Protein AF-A0A914Z3R5-F1 (afdb_monomer_lite)

Organism: NCBI:txid310955

pLDDT: mean 95.39, std 6.7, range [59.69, 98.88]

Secondary structure (DSSP, 8-state):
--TTHHHHHHHS--SSEEEE-----EE-SSS----TTT-STTEE--TTSEE-TTS-EE-HHHHHHHHHHHHHHH-S-EEEEE--------B-TTS-B--HHHHHHHHHHHHHHT--

InterPro domains:
  IPR001360 Glycoside hydrolase family 1 [PF00232] (2-115)
  IPR001360 Glycoside hydrolase family 1 [PR00131] (13-27)
  IPR001360 Glycoside hydrolase family 1 [PR00131] (78-86)
  IPR001360 Glycoside hydrolase family 1 [PR00131] (99-110)
  IPR017853 Glycoside hydrolase superfamily [SSF51445] (2-115)
  IPR018120 Glycoside hydrolase family 1, active site [PS00572] (78-86)

Structure (mmCIF, N/CA/C/O backbone):
data_AF-A0A914Z3R5-F1
#
_entry.id   AF-A0A914Z3R5-F1
#
loop_
_atom_site.group_PDB
_atom_site.id
_atom_site.type_symbol
_atom_site.label_atom_id
_atom_site.label_alt_id
_atom_site.label_comp_id
_atom_site.label_asym_id
_atom_site.label_entity_id
_atom_site.label_seq_id
_atom_site.pdbx_PDB_ins_code
_atom_site.Cartn_x
_atom_site.Cartn_y
_atom_site.Cartn_z
_atom_site.occupancy
_atom_site.B_iso_or_equiv
_atom_site.auth_seq_id
_atom_site.auth_comp_id
_atom_site.auth_asym_id
_atom_site.auth_atom_id
_atom_site.pdbx_PDB_model_num
ATOM 1 N N . MET A 1 1 ? 22.722 -18.581 -14.809 1.00 79.81 1 MET A N 1
ATOM 2 C CA . MET A 1 1 ? 22.002 -18.108 -15.996 1.00 79.81 1 MET A CA 1
ATOM 3 C C . MET A 1 1 ? 22.518 -18.938 -17.142 1.00 79.81 1 MET A C 1
ATOM 5 O O . MET A 1 1 ? 23.713 -18.889 -17.425 1.00 79.81 1 MET A O 1
ATOM 9 N N . GLU A 1 2 ? 21.663 -19.817 -17.626 1.00 94.50 2 GLU A N 1
ATOM 10 C CA . GLU A 1 2 ? 21.933 -20.774 -18.689 1.00 94.50 2 GLU A CA 1
ATOM 11 C C . GLU A 1 2 ? 21.714 -20.117 -20.056 1.00 94.50 2 GLU A C 1
ATOM 13 O O . GLU A 1 2 ? 21.149 -19.022 -20.163 1.00 94.50 2 GLU A O 1
ATOM 18 N N . ASP A 1 3 ? 22.223 -20.762 -21.103 1.00 96.31 3 ASP A N 1
ATOM 19 C CA . ASP A 1 3 ? 22.036 -20.280 -22.468 1.00 96.31 3 ASP A CA 1
ATOM 20 C C . ASP A 1 3 ? 20.540 -20.334 -22.829 1.00 96.31 3 ASP A C 1
ATOM 22 O O . ASP A 1 3 ? 19.885 -21.353 -22.617 1.00 96.31 3 ASP A O 1
ATOM 26 N N . GLY A 1 4 ? 19.988 -19.222 -23.325 1.00 97.50 4 GLY A N 1
ATOM 27 C CA . GLY A 1 4 ? 18.555 -19.070 -23.620 1.00 97.50 4 GLY A CA 1
ATOM 28 C C . GLY A 1 4 ? 17.676 -18.516 -22.485 1.00 97.50 4 GLY A C 1
ATOM 29 O O . GLY A 1 4 ? 16.542 -18.122 -22.758 1.00 97.50 4 GLY A O 1
ATOM 30 N N . ASP A 1 5 ? 18.170 -18.378 -21.245 1.00 98.38 5 ASP A N 1
ATOM 31 C CA . ASP A 1 5 ? 17.373 -17.830 -20.124 1.00 98.38 5 ASP A CA 1
ATOM 32 C C . ASP A 1 5 ? 16.803 -16.434 -20.438 1.00 98.38 5 ASP A C 1
ATOM 34 O O . ASP A 1 5 ? 15.653 -16.122 -20.125 1.00 98.38 5 ASP A O 1
ATOM 38 N N . LEU A 1 6 ? 17.604 -15.578 -21.083 1.00 98.31 6 LEU A N 1
ATOM 39 C CA . LEU A 1 6 ? 17.190 -14.217 -21.440 1.00 98.31 6 LEU A CA 1
ATOM 40 C C . LEU A 1 6 ? 16.092 -14.193 -22.510 1.00 98.31 6 LEU A C 1
ATOM 42 O O . LEU A 1 6 ? 15.276 -13.270 -22.521 1.00 98.31 6 LEU A O 1
ATOM 46 N N . ASP A 1 7 ? 16.063 -15.191 -23.393 1.00 98.44 7 ASP A N 1
ATOM 47 C CA . ASP A 1 7 ? 15.017 -15.322 -24.404 1.00 98.44 7 ASP A CA 1
ATOM 48 C C . ASP A 1 7 ? 13.705 -15.757 -23.747 1.00 98.44 7 ASP A C 1
ATOM 50 O O . ASP A 1 7 ? 12.676 -15.118 -23.965 1.00 98.44 7 ASP A O 1
ATOM 54 N N . VAL A 1 8 ? 13.762 -16.732 -22.832 1.00 98.44 8 VAL A N 1
ATOM 55 C CA . VAL A 1 8 ? 12.602 -17.170 -22.039 1.00 98.44 8 VAL A CA 1
ATOM 56 C C . VAL A 1 8 ? 12.013 -16.016 -21.224 1.00 98.44 8 VAL A C 1
ATOM 58 O O . VAL A 1 8 ? 10.801 -15.809 -21.245 1.00 98.44 8 VAL A O 1
ATOM 61 N N . LEU A 1 9 ? 12.846 -15.216 -20.547 1.00 98.38 9 LEU A N 1
ATOM 62 C CA . LEU A 1 9 ? 12.383 -14.045 -19.788 1.00 98.38 9 LEU A CA 1
ATOM 63 C C . LEU A 1 9 ? 11.722 -12.984 -20.678 1.00 98.38 9 LEU A C 1
ATOM 65 O O . LEU A 1 9 ? 10.761 -12.340 -20.259 1.00 98.38 9 LEU A O 1
ATOM 69 N N . ARG A 1 10 ? 12.238 -12.785 -21.897 1.00 98.19 10 ARG A N 1
ATOM 70 C CA . ARG A 1 10 ? 11.686 -11.825 -22.860 1.00 98.19 10 ARG A CA 1
ATOM 71 C C . ARG A 1 10 ? 10.362 -12.306 -23.457 1.00 98.19 10 ARG A C 1
ATOM 73 O O . ARG A 1 10 ? 9.495 -11.481 -23.728 1.00 98.19 10 ARG A O 1
ATOM 80 N N . GLU A 1 11 ? 10.224 -13.604 -23.697 1.00 98.38 11 GLU A N 1
ATOM 81 C CA . GLU A 1 11 ? 9.081 -14.201 -24.400 1.00 98.38 11 GLU A CA 1
ATOM 82 C C . GLU A 1 11 ? 7.934 -14.591 -23.458 1.00 98.38 11 GLU A C 1
ATOM 84 O O . GLU A 1 11 ? 6.779 -14.601 -23.875 1.00 98.38 11 GLU A O 1
ATOM 89 N N . GLY A 1 12 ? 8.234 -14.863 -22.185 1.00 98.31 12 GLY A N 1
ATOM 90 C CA . GLY A 1 12 ? 7.273 -15.261 -21.153 1.00 98.31 12 GLY A CA 1
ATOM 91 C C . GLY A 1 12 ? 6.797 -14.123 -20.246 1.00 98.31 12 GLY A C 1
ATOM 92 O O . GLY A 1 12 ? 6.655 -14.335 -19.042 1.00 98.31 12 GLY A O 1
ATOM 93 N N . THR A 1 13 ? 6.596 -12.910 -20.767 1.00 98.56 13 THR A N 1
ATOM 94 C CA . THR A 1 13 ? 6.120 -11.780 -19.950 1.00 98.56 13 THR A CA 1
ATOM 95 C C . THR A 1 13 ? 4.656 -11.947 -19.532 1.00 98.56 13 THR A C 1
ATOM 97 O O . THR A 1 13 ? 3.828 -12.462 -20.278 1.00 98.56 13 THR A O 1
ATOM 100 N N . CYS A 1 14 ? 4.321 -11.493 -18.321 1.00 98.56 14 CYS A N 1
ATOM 101 C CA . CYS A 1 14 ? 2.956 -11.567 -17.794 1.00 98.56 14 CYS A CA 1
ATOM 102 C C . CYS A 1 14 ? 1.984 -10.623 -18.529 1.00 98.56 14 CYS A C 1
ATOM 104 O O . CYS A 1 14 ? 2.362 -9.524 -18.939 1.00 98.56 14 CYS A O 1
ATOM 106 N N . ASP A 1 15 ? 0.703 -11.003 -18.593 1.00 98.62 15 ASP A N 1
ATOM 107 C CA . ASP A 1 15 ? -0.360 -10.198 -19.218 1.00 98.62 15 ASP A CA 1
ATOM 108 C C . ASP A 1 15 ? -0.735 -8.932 -18.424 1.00 98.62 15 ASP A C 1
ATOM 110 O O . ASP A 1 15 ? -1.149 -7.921 -19.000 1.00 98.62 15 ASP A O 1
ATOM 114 N N . TYR A 1 16 ? -0.606 -8.980 -17.096 1.00 98.69 16 TYR A N 1
ATOM 115 C CA . TYR A 1 16 ? -0.945 -7.894 -16.177 1.00 98.69 16 TYR A CA 1
ATOM 116 C C . TYR A 1 16 ? 0.005 -7.868 -14.976 1.00 98.69 16 TYR A C 1
ATOM 118 O O . TYR A 1 16 ? 0.712 -8.839 -14.698 1.00 98.69 16 TYR A O 1
ATOM 126 N N . LEU A 1 17 ? 0.002 -6.753 -14.245 1.00 98.75 17 LEU A N 1
ATOM 127 C CA . LEU A 1 17 ? 0.757 -6.600 -13.005 1.00 98.75 17 LEU A CA 1
ATOM 128 C C . LEU A 1 17 ? -0.198 -6.701 -11.813 1.00 98.75 17 LEU A C 1
ATOM 130 O O . LEU A 1 17 ? -0.931 -5.762 -11.498 1.00 98.75 17 LEU A O 1
ATOM 134 N N . GLY A 1 18 ? -0.194 -7.865 -11.165 1.00 98.56 18 GLY A N 1
ATOM 135 C CA . GLY A 1 18 ? -0.823 -8.062 -9.863 1.00 98.56 18 GLY A CA 1
ATOM 136 C C . GLY A 1 18 ? 0.077 -7.524 -8.753 1.00 98.56 18 GLY A C 1
ATOM 137 O O . GLY A 1 18 ? 1.252 -7.883 -8.710 1.00 98.56 18 GLY A O 1
ATOM 138 N N . PHE A 1 19 ? -0.442 -6.677 -7.864 1.00 98.69 19 PHE A N 1
ATOM 139 C CA . PHE A 1 19 ? 0.322 -6.172 -6.720 1.00 98.69 19 PHE A CA 1
ATOM 140 C C . PHE A 1 19 ? -0.514 -6.065 -5.446 1.00 98.69 19 PHE A C 1
ATOM 142 O O . PHE A 1 19 ? -1.738 -5.918 -5.488 1.00 98.69 19 PHE A O 1
ATOM 149 N N . SER A 1 20 ? 0.178 -6.135 -4.312 1.00 98.50 20 SER A N 1
ATOM 150 C CA . SER A 1 20 ? -0.368 -5.852 -2.994 1.00 98.50 20 SER A CA 1
ATOM 151 C C . SER A 1 20 ? -0.010 -4.429 -2.571 1.00 98.50 20 SER A C 1
ATOM 153 O O . SER A 1 20 ? 1.076 -3.927 -2.870 1.00 98.50 20 SER A O 1
ATOM 155 N N . TYR A 1 21 ? -0.928 -3.766 -1.876 1.00 98.56 21 TYR A N 1
ATOM 156 C CA . TYR A 1 21 ? -0.696 -2.441 -1.316 1.00 98.56 21 TYR A CA 1
ATOM 157 C C . TYR A 1 21 ? -1.228 -2.364 0.107 1.00 98.56 21 TYR A C 1
ATOM 159 O O . TYR A 1 21 ? -2.372 -2.733 0.364 1.00 98.56 21 TYR A O 1
ATOM 167 N N . TYR A 1 22 ? -0.420 -1.822 1.016 1.00 97.88 22 TYR A N 1
ATOM 168 C CA . TYR A 1 22 ? -0.816 -1.639 2.413 1.00 97.88 22 TYR A CA 1
ATOM 169 C C . TYR A 1 22 ? -0.351 -0.308 3.007 1.00 97.88 22 TYR A C 1
ATOM 171 O O . TYR A 1 22 ? -1.076 0.277 3.812 1.00 97.88 22 TYR A O 1
ATOM 179 N N . MET A 1 23 ? 0.842 0.159 2.628 1.00 97.00 23 MET A N 1
ATOM 180 C CA . MET A 1 23 ? 1.480 1.337 3.213 1.00 97.00 23 MET A CA 1
ATOM 181 C C . MET A 1 23 ? 2.518 1.954 2.269 1.00 97.00 23 MET A C 1
ATOM 183 O O . MET A 1 23 ? 2.962 1.318 1.312 1.00 97.00 23 MET A O 1
ATOM 187 N N . THR A 1 24 ? 2.958 3.167 2.599 1.00 96.88 24 THR A N 1
ATOM 188 C CA . THR A 1 24 ? 4.143 3.825 2.031 1.00 96.88 24 THR A CA 1
ATOM 189 C C . THR A 1 24 ? 5.237 3.969 3.085 1.00 96.88 24 THR A C 1
ATOM 191 O O . THR A 1 24 ? 4.957 3.973 4.284 1.00 96.88 24 THR A O 1
ATOM 194 N N . ASN A 1 25 ? 6.481 4.152 2.637 1.00 95.81 25 ASN A N 1
ATOM 195 C CA . ASN A 1 25 ? 7.598 4.592 3.474 1.00 95.81 25 ASN A CA 1
ATOM 196 C C . ASN A 1 25 ? 8.130 5.934 2.969 1.00 95.81 25 ASN A C 1
ATOM 198 O O . ASN A 1 25 ? 8.178 6.178 1.763 1.00 95.81 25 ASN A O 1
ATOM 202 N N . ALA A 1 26 ? 8.596 6.776 3.890 1.00 95.50 26 ALA A N 1
ATOM 203 C CA . ALA A 1 26 ? 9.470 7.896 3.564 1.00 95.50 26 ALA A CA 1
ATOM 204 C C . ALA A 1 26 ? 10.918 7.487 3.847 1.00 95.50 26 ALA A C 1
ATOM 206 O O . ALA A 1 26 ? 11.184 6.795 4.828 1.00 95.50 26 ALA A O 1
ATOM 207 N N . VAL A 1 27 ? 11.857 7.928 3.013 1.00 94.81 27 VAL A N 1
ATOM 208 C CA . VAL A 1 27 ? 13.283 7.608 3.167 1.00 94.81 27 VAL A CA 1
ATOM 209 C C . VAL A 1 27 ? 14.127 8.876 3.200 1.00 94.81 27 VAL A C 1
ATOM 211 O O . VAL A 1 27 ? 13.782 9.887 2.583 1.00 94.81 27 VAL A O 1
ATOM 214 N N . LYS A 1 28 ? 15.245 8.829 3.925 1.00 93.81 28 LYS A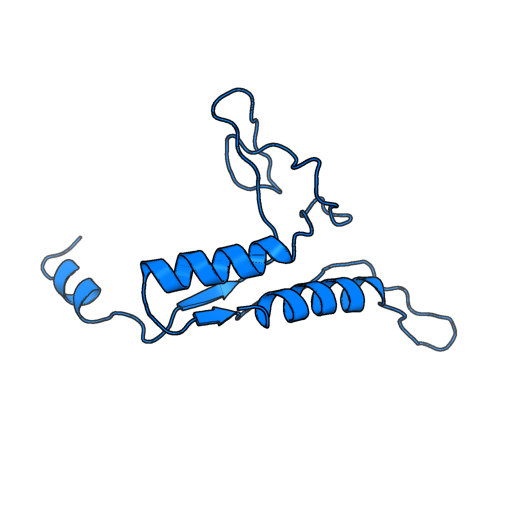 N 1
ATOM 215 C CA . LYS A 1 28 ? 16.263 9.884 3.947 1.00 93.81 28 LYS A CA 1
ATOM 216 C C . LYS A 1 28 ? 17.615 9.326 3.532 1.00 93.81 28 LYS A C 1
ATOM 218 O O . LYS A 1 28 ? 17.970 8.218 3.911 1.00 93.81 28 LYS A O 1
ATOM 223 N N . ALA A 1 29 ? 18.377 10.140 2.802 1.00 92.50 29 ALA A N 1
ATOM 224 C CA . ALA A 1 29 ? 19.727 9.790 2.363 1.00 92.50 29 ALA A CA 1
ATOM 225 C C . ALA A 1 29 ? 20.691 9.550 3.539 1.00 92.50 29 ALA A C 1
ATOM 227 O O . ALA A 1 29 ? 21.552 8.683 3.459 1.00 92.50 29 ALA A O 1
ATOM 228 N N . GLU A 1 30 ? 20.522 10.293 4.636 1.00 90.94 30 GLU A N 1
ATOM 229 C CA . GLU A 1 30 ? 21.304 10.132 5.861 1.00 90.94 30 GLU A CA 1
ATOM 230 C C . GLU A 1 30 ? 20.386 10.096 7.088 1.00 90.94 30 GLU A C 1
ATOM 232 O O . GLU A 1 30 ? 19.380 10.811 7.157 1.00 90.94 30 GLU A O 1
ATOM 237 N N . GLY A 1 31 ? 20.751 9.275 8.076 1.00 83.00 31 GLY A N 1
ATOM 238 C CA . GLY A 1 31 ? 20.086 9.218 9.382 1.00 83.00 31 GLY A CA 1
ATOM 239 C C . GLY A 1 31 ? 18.771 8.431 9.432 1.00 83.00 31 GLY A C 1
ATOM 240 O O . GLY A 1 31 ? 18.119 8.433 10.474 1.00 83.00 31 GLY A O 1
ATOM 241 N N . GLY A 1 32 ? 18.370 7.765 8.347 1.00 85.25 32 GLY A N 1
ATOM 242 C CA . GLY A 1 32 ? 17.283 6.788 8.380 1.00 85.25 32 GLY A CA 1
ATOM 243 C C . GLY A 1 32 ? 17.799 5.430 8.848 1.00 85.25 32 GLY A C 1
ATOM 244 O O . GLY A 1 32 ? 18.781 4.925 8.312 1.00 85.25 32 GLY A O 1
ATOM 245 N N . THR A 1 33 ? 17.161 4.844 9.857 1.00 77.88 33 THR A N 1
ATOM 246 C CA . THR A 1 33 ? 17.628 3.583 10.454 1.00 77.88 33 THR A CA 1
ATOM 247 C C . THR A 1 33 ? 16.983 2.362 9.813 1.00 77.88 33 THR A C 1
ATOM 249 O O . THR A 1 33 ? 17.566 1.283 9.862 1.00 77.88 33 THR A O 1
ATOM 252 N N . GLY A 1 34 ? 15.794 2.523 9.214 1.00 78.38 34 GLY A N 1
ATOM 253 C CA . GLY A 1 34 ? 14.926 1.392 8.895 1.00 78.38 34 GLY A CA 1
ATOM 254 C C . GLY A 1 34 ? 14.509 0.613 10.149 1.00 78.38 34 GLY A C 1
ATOM 255 O O . GLY A 1 34 ? 15.047 0.796 11.244 1.00 78.38 34 GLY A O 1
ATOM 256 N N . ASP A 1 35 ? 13.520 -0.254 9.995 1.00 78.81 35 ASP A N 1
ATOM 257 C CA . ASP A 1 35 ? 13.117 -1.243 10.992 1.00 78.81 35 ASP A CA 1
ATOM 258 C C . ASP A 1 35 ? 12.404 -2.423 10.309 1.00 78.81 35 ASP A C 1
ATOM 260 O O . ASP A 1 35 ? 12.210 -2.442 9.092 1.00 78.81 35 ASP A O 1
ATOM 264 N N . ALA A 1 36 ? 12.029 -3.437 11.091 1.00 72.38 36 ALA A N 1
ATOM 265 C CA . ALA A 1 36 ? 11.342 -4.619 10.569 1.00 72.38 36 ALA A CA 1
ATOM 266 C C . ALA A 1 36 ? 9.949 -4.309 9.988 1.00 72.38 36 ALA A C 1
ATOM 268 O O . ALA A 1 36 ? 9.432 -5.114 9.219 1.00 72.38 36 ALA A O 1
ATOM 26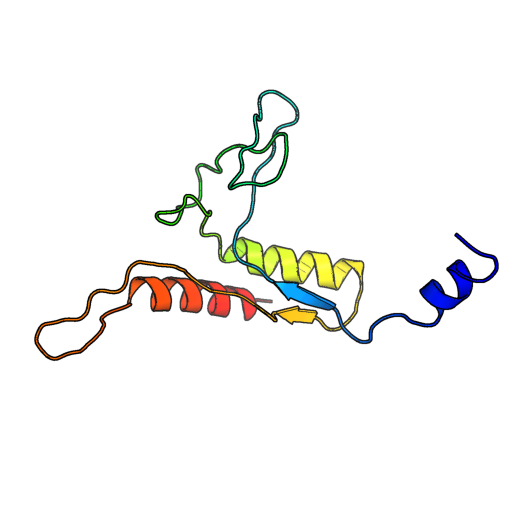9 N N . ILE A 1 37 ? 9.346 -3.173 10.358 1.00 78.50 37 ILE A N 1
ATOM 270 C CA . ILE A 1 37 ? 8.030 -2.754 9.869 1.00 78.50 37 ILE A CA 1
ATOM 271 C C . ILE A 1 37 ? 8.189 -2.120 8.490 1.00 78.50 37 ILE A C 1
ATOM 273 O O . ILE A 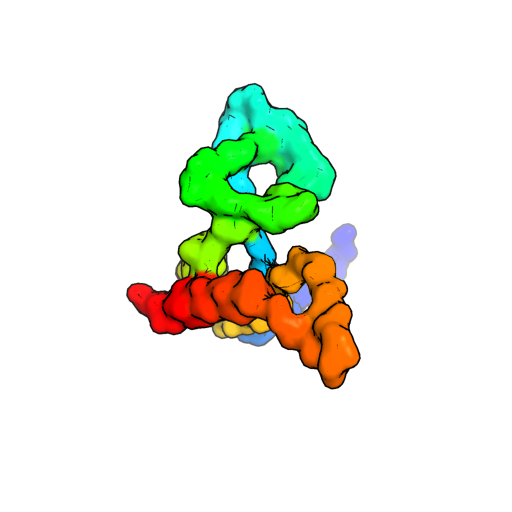1 37 ? 7.580 -2.580 7.534 1.00 78.50 37 ILE A O 1
ATOM 277 N N . SER A 1 38 ? 9.053 -1.115 8.369 1.00 75.88 38 SER A N 1
ATOM 278 C CA . SER A 1 38 ? 9.367 -0.442 7.108 1.00 75.88 38 SER A CA 1
ATOM 279 C C . SER A 1 38 ? 10.049 -1.368 6.100 1.00 75.88 38 SER A C 1
ATOM 281 O O . SER A 1 38 ? 9.857 -1.198 4.899 1.00 75.88 38 SER A O 1
ATOM 283 N N . GLY A 1 39 ? 10.840 -2.343 6.557 1.00 75.81 39 GLY A N 1
ATOM 284 C CA . GLY A 1 39 ? 11.496 -3.331 5.696 1.00 75.81 39 GLY A CA 1
ATOM 285 C C . GLY A 1 39 ? 12.527 -2.735 4.731 1.00 75.81 39 GLY A C 1
ATOM 286 O O . GLY A 1 39 ? 12.938 -3.409 3.789 1.00 75.81 39 GLY A O 1
ATOM 287 N N . PHE A 1 40 ? 12.934 -1.476 4.939 1.00 84.44 40 PHE A N 1
ATOM 288 C CA . PHE A 1 40 ? 13.825 -0.747 4.039 1.00 84.44 40 PHE A CA 1
ATOM 289 C C . PHE A 1 40 ? 14.793 0.156 4.816 1.00 84.44 40 PHE A C 1
ATOM 291 O O . PHE A 1 40 ? 14.380 0.986 5.633 1.00 84.44 40 PHE A O 1
ATOM 298 N N . GLU A 1 41 ? 16.090 0.000 4.553 1.00 88.56 41 GLU A N 1
ATOM 299 C CA . GLU A 1 41 ? 17.154 0.819 5.141 1.00 88.56 41 GLU A CA 1
ATOM 300 C C . GLU A 1 41 ? 17.007 2.292 4.729 1.00 88.56 41 GLU A C 1
ATOM 302 O O . GLU A 1 41 ? 16.626 2.603 3.605 1.00 88.56 41 GLU A O 1
ATOM 307 N N . GLY A 1 42 ? 17.274 3.226 5.643 1.00 90.94 42 GLY A N 1
ATOM 308 C CA . GLY A 1 42 ? 17.063 4.651 5.369 1.00 90.94 42 GLY A CA 1
ATOM 309 C C . GLY A 1 42 ? 15.615 5.122 5.548 1.00 90.94 42 GLY A C 1
ATOM 310 O O . GLY A 1 42 ? 15.350 6.318 5.397 1.00 90.94 42 GLY A O 1
ATOM 311 N N . SER A 1 43 ? 14.681 4.232 5.909 1.00 93.62 43 SER A N 1
ATOM 312 C CA . SER A 1 43 ? 13.303 4.630 6.218 1.00 93.62 43 SER A CA 1
ATOM 313 C C . SER A 1 43 ? 13.228 5.514 7.458 1.00 93.62 43 SER A C 1
ATOM 315 O O . SER A 1 43 ? 13.979 5.343 8.425 1.00 93.62 43 SER A O 1
ATOM 317 N N . VAL A 1 44 ? 12.293 6.460 7.421 1.00 92.56 44 VAL A N 1
ATOM 318 C CA . VAL A 1 44 ? 11.937 7.355 8.521 1.00 92.56 44 VAL A CA 1
ATOM 319 C C . VAL A 1 44 ? 10.413 7.467 8.635 1.00 92.56 44 VAL A C 1
ATOM 321 O O . VAL A 1 44 ? 9.726 7.392 7.612 1.00 92.56 44 VAL A O 1
ATOM 324 N N . PRO A 1 45 ? 9.864 7.700 9.842 1.00 91.75 45 PRO A N 1
ATOM 325 C CA . PRO A 1 45 ? 8.435 7.946 10.003 1.00 91.75 45 PRO A CA 1
ATOM 326 C C . PRO A 1 45 ? 7.988 9.148 9.171 1.00 91.75 45 PRO A C 1
ATOM 328 O O . PRO A 1 45 ? 8.604 10.218 9.227 1.00 91.75 45 PRO A O 1
ATOM 331 N N . ASN A 1 46 ? 6.908 8.983 8.415 1.00 95.12 46 ASN A N 1
ATOM 332 C CA . ASN A 1 46 ? 6.275 10.068 7.688 1.00 95.12 46 ASN A CA 1
ATOM 333 C C . ASN A 1 46 ? 5.336 10.828 8.648 1.00 95.12 46 ASN A C 1
ATOM 335 O O . ASN A 1 46 ? 4.298 10.294 9.034 1.00 95.12 46 ASN A O 1
ATOM 339 N N . PRO A 1 47 ? 5.652 12.081 9.031 1.00 96.06 47 PRO A N 1
ATOM 340 C CA . PRO A 1 47 ? 4.889 12.811 10.044 1.00 96.06 47 PRO A CA 1
ATOM 341 C C . PRO A 1 47 ? 3.504 13.276 9.561 1.00 96.06 47 PRO A C 1
ATOM 343 O O . PRO A 1 47 ? 2.759 13.866 10.341 1.00 96.06 47 PRO A O 1
ATOM 346 N N . TYR A 1 48 ? 3.167 13.061 8.287 1.00 98.12 48 TYR A N 1
ATOM 347 C CA . TYR A 1 48 ? 1.920 13.520 7.672 1.00 98.12 48 TYR A CA 1
ATOM 348 C C . TYR A 1 48 ? 0.830 12.448 7.610 1.00 98.12 48 TYR A C 1
ATOM 350 O O . TYR A 1 48 ? -0.300 12.753 7.232 1.00 98.12 48 TYR A O 1
ATOM 358 N N . VAL A 1 49 ? 1.149 11.208 7.979 1.00 97.62 49 VAL A N 1
ATOM 359 C CA . VAL A 1 49 ? 0.213 10.080 7.952 1.00 97.62 49 VAL A CA 1
ATOM 360 C C . VAL A 1 49 ? 0.119 9.433 9.328 1.00 97.62 49 VAL A C 1
ATOM 362 O O . VAL A 1 49 ? 1.026 9.527 10.154 1.00 97.62 49 VAL A O 1
ATOM 365 N N . LYS A 1 50 ? -1.020 8.792 9.591 1.00 97.19 50 LYS A N 1
ATOM 366 C CA . LYS A 1 50 ? -1.208 7.965 10.789 1.00 97.19 50 LYS A CA 1
ATOM 367 C C . LYS A 1 50 ? -0.649 6.564 10.540 1.00 97.19 50 LYS A C 1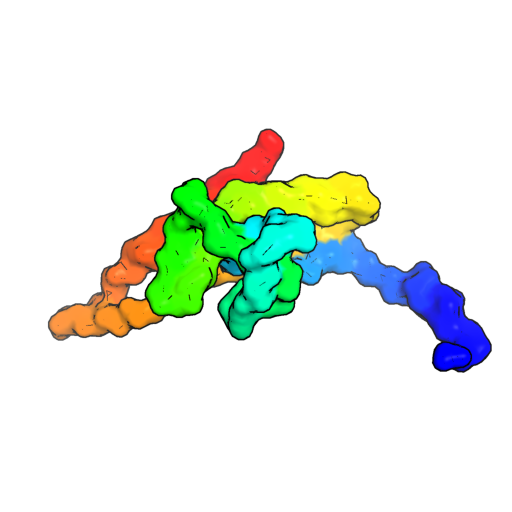
ATOM 369 O O . LYS A 1 50 ? -0.344 6.212 9.404 1.00 97.19 50 LYS A O 1
ATOM 374 N N . ALA A 1 51 ? -0.572 5.753 11.586 1.00 96.62 51 ALA A N 1
ATOM 375 C CA . ALA A 1 51 ? -0.209 4.345 11.490 1.00 96.62 51 ALA A CA 1
ATOM 376 C C . ALA A 1 51 ? -1.237 3.464 12.212 1.00 96.62 51 ALA A C 1
ATOM 378 O O . ALA A 1 51 ? -1.973 3.946 13.074 1.00 96.62 51 ALA A O 1
ATOM 379 N N . SER A 1 52 ? -1.284 2.188 11.836 1.00 96.50 52 SER A N 1
ATOM 380 C CA . SER A 1 52 ? -1.995 1.142 12.577 1.00 96.50 52 SER A CA 1
ATOM 381 C C . SER A 1 52 ? -1.330 0.853 13.926 1.00 96.50 52 SER A C 1
ATOM 383 O O . SER A 1 52 ? -0.201 1.278 14.180 1.00 96.50 52 SER A O 1
ATOM 385 N N . ASP A 1 53 ? -1.983 0.033 14.749 1.00 96.25 53 ASP A N 1
ATOM 386 C CA . ASP A 1 53 ? -1.432 -0.446 16.025 1.00 96.25 53 ASP A CA 1
ATOM 387 C C . ASP A 1 53 ? -0.143 -1.276 15.8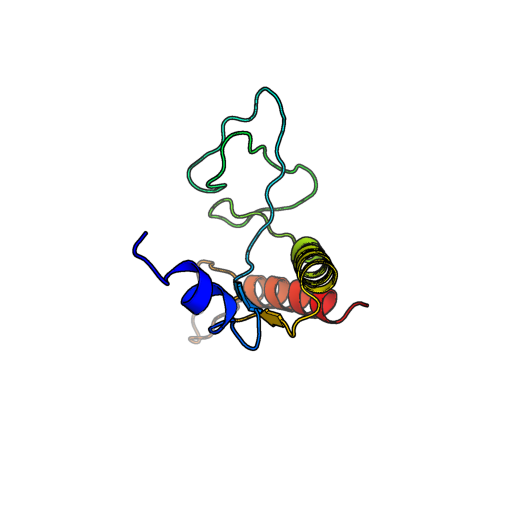55 1.00 96.25 53 ASP A C 1
ATOM 389 O O . ASP A 1 53 ? 0.632 -1.425 16.799 1.00 96.25 53 ASP A O 1
ATOM 393 N N . TRP A 1 54 ? 0.127 -1.778 14.642 1.00 94.81 54 TRP A N 1
ATOM 394 C CA . TRP A 1 54 ? 1.363 -2.483 14.279 1.00 94.81 54 TRP A CA 1
ATOM 395 C C . TRP A 1 54 ? 2.417 -1.568 13.645 1.00 94.81 54 TRP A C 1
ATOM 397 O O . TRP A 1 54 ? 3.436 -2.055 13.165 1.00 94.81 54 TRP A O 1
ATOM 407 N N . GLY A 1 55 ? 2.181 -0.255 13.598 1.00 93.62 55 GLY A N 1
ATOM 408 C CA . GLY A 1 55 ? 3.109 0.728 13.035 1.00 93.62 55 GLY A CA 1
ATOM 409 C C . GLY A 1 55 ? 3.076 0.852 11.509 1.00 93.62 55 GLY A C 1
ATOM 410 O O . GLY A 1 55 ? 3.859 1.615 10.950 1.00 93.62 55 GLY A O 1
ATOM 411 N N . TRP A 1 56 ? 2.166 0.158 10.819 1.00 96.00 56 TRP A N 1
ATOM 412 C CA . TRP A 1 56 ? 2.032 0.268 9.360 1.00 96.00 56 TRP A CA 1
ATOM 413 C C . TRP A 1 56 ? 1.345 1.581 8.998 1.00 96.00 56 TRP A C 1
ATOM 415 O O . TRP A 1 56 ? 0.229 1.833 9.461 1.00 96.00 56 TRP A O 1
ATOM 425 N N . GLN A 1 57 ? 2.000 2.412 8.188 1.00 96.81 57 GLN A N 1
ATOM 426 C CA . GLN A 1 57 ? 1.497 3.742 7.842 1.00 96.81 57 GLN A CA 1
ATOM 427 C C . GLN A 1 57 ? 0.243 3.652 6.960 1.00 96.81 57 GLN A C 1
ATOM 429 O O . GLN A 1 57 ? 0.225 2.950 5.952 1.00 96.81 57 GLN A O 1
ATOM 434 N N . ILE A 1 58 ? -0.806 4.382 7.334 1.00 98.50 58 ILE A N 1
ATOM 435 C CA . ILE A 1 58 ? -2.091 4.415 6.634 1.00 98.50 58 ILE A CA 1
ATOM 436 C C . ILE A 1 58 ? -2.061 5.574 5.643 1.00 98.50 58 ILE A C 1
ATOM 438 O O . ILE A 1 58 ? -2.248 6.732 6.022 1.00 98.50 58 ILE A O 1
ATOM 442 N N . ASP A 1 59 ? -1.833 5.248 4.375 1.00 98.62 59 ASP A N 1
ATOM 443 C CA . ASP A 1 59 ? -1.700 6.227 3.300 1.00 98.62 59 ASP A CA 1
ATOM 444 C C . ASP A 1 59 ? -2.556 5.827 2.085 1.00 98.62 59 ASP A C 1
ATOM 446 O O . ASP A 1 59 ? -2.086 5.103 1.208 1.00 98.62 59 ASP A O 1
ATOM 450 N N . PRO A 1 60 ? -3.821 6.268 1.999 1.00 98.69 60 PRO A N 1
ATOM 451 C CA . PRO A 1 60 ? -4.665 5.948 0.851 1.00 98.69 60 PRO A CA 1
ATOM 452 C C . PRO A 1 60 ? -4.193 6.637 -0.438 1.00 98.69 60 PRO A C 1
ATOM 454 O O . PRO A 1 60 ? -4.340 6.074 -1.522 1.00 98.69 60 PRO A O 1
ATOM 457 N N . VAL A 1 61 ? -3.583 7.826 -0.352 1.00 98.62 61 VAL A N 1
ATOM 458 C CA . VAL A 1 61 ? -3.076 8.551 -1.534 1.00 98.62 61 VAL A CA 1
ATOM 459 C C . VAL A 1 61 ? -1.867 7.826 -2.125 1.00 98.62 61 VAL A C 1
ATOM 461 O O . VAL A 1 61 ? -1.696 7.796 -3.344 1.00 98.62 61 VAL A O 1
ATOM 464 N N . GLY A 1 62 ? -1.074 7.164 -1.284 1.00 98.50 62 GLY A N 1
ATOM 465 C CA . GLY A 1 62 ? 0.001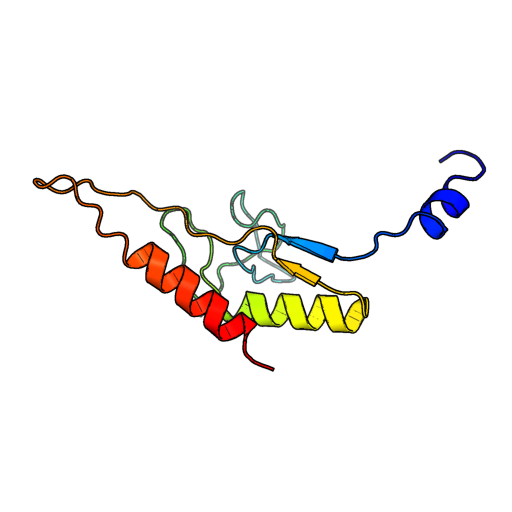 6.282 -1.722 1.00 98.50 62 GLY A CA 1
ATOM 466 C C . GLY A 1 62 ? -0.465 5.138 -2.634 1.00 98.50 62 GLY A C 1
ATOM 467 O O . GLY A 1 62 ? 0.279 4.758 -3.538 1.00 98.50 62 GLY A O 1
ATOM 468 N N . LEU A 1 63 ? -1.708 4.644 -2.495 1.00 98.62 63 LEU A N 1
ATOM 469 C CA . LEU A 1 63 ? -2.258 3.640 -3.417 1.00 98.62 63 LEU A CA 1
ATOM 470 C C . LEU A 1 63 ? -2.435 4.234 -4.813 1.00 98.62 63 LEU A C 1
ATOM 472 O O . LEU A 1 63 ? -2.025 3.627 -5.801 1.00 98.62 63 LEU A O 1
ATOM 476 N N . ARG A 1 64 ? -3.014 5.438 -4.899 1.00 98.62 64 ARG A N 1
ATOM 477 C CA . ARG A 1 64 ? -3.139 6.160 -6.170 1.00 98.62 64 ARG A CA 1
ATOM 478 C C . ARG A 1 64 ? -1.764 6.404 -6.783 1.00 98.62 64 ARG A C 1
ATOM 480 O O . ARG A 1 64 ? -1.579 6.141 -7.965 1.00 98.62 64 ARG A O 1
ATOM 487 N N . TYR A 1 65 ? -0.801 6.852 -5.980 1.00 98.44 65 TYR A N 1
ATOM 488 C CA . TYR A 1 65 ? 0.574 7.054 -6.433 1.00 98.44 65 TYR A CA 1
ATOM 489 C C . TYR A 1 65 ? 1.178 5.769 -7.020 1.00 98.44 65 TYR A C 1
ATOM 491 O O . TYR A 1 65 ? 1.695 5.795 -8.134 1.00 98.44 65 TYR A O 1
ATOM 499 N N . ALA A 1 66 ? 1.042 4.632 -6.329 1.00 98.31 66 ALA A N 1
ATOM 500 C CA . ALA A 1 66 ? 1.526 3.341 -6.817 1.00 98.31 66 ALA A CA 1
ATOM 501 C C . ALA A 1 66 ? 0.865 2.937 -8.144 1.00 98.31 66 ALA A C 1
ATOM 503 O O . ALA A 1 66 ? 1.552 2.496 -9.064 1.00 98.31 66 ALA A O 1
ATOM 504 N N . VAL A 1 67 ? -0.452 3.121 -8.271 1.00 98.00 67 VAL A N 1
ATOM 505 C CA . VAL A 1 67 ? -1.189 2.856 -9.516 1.00 98.00 67 VAL A CA 1
ATOM 506 C C . VAL A 1 67 ? -0.673 3.733 -10.659 1.00 98.00 67 VAL A C 1
ATOM 508 O O . VAL A 1 67 ? -0.396 3.204 -11.735 1.00 98.00 67 VAL A O 1
ATOM 511 N N . CYS A 1 68 ? -0.506 5.041 -10.437 1.00 98.00 68 CYS A N 1
ATOM 512 C CA . CYS A 1 68 ? 0.018 5.970 -11.440 1.00 98.00 68 CYS A CA 1
ATOM 513 C C . CYS A 1 68 ? 1.428 5.571 -11.887 1.00 98.00 68 CYS A C 1
ATOM 515 O O . CYS A 1 68 ? 1.639 5.325 -13.070 1.00 98.00 68 CYS A O 1
ATOM 517 N N . GLU A 1 69 ? 2.366 5.409 -10.953 1.00 98.56 69 GLU A N 1
ATOM 518 C CA . GLU A 1 69 ? 3.759 5.064 -11.263 1.00 98.56 69 GLU A CA 1
ATOM 519 C C . GLU A 1 69 ? 3.884 3.727 -12.002 1.00 98.56 69 GLU A C 1
ATOM 521 O O . GLU A 1 69 ? 4.570 3.629 -13.022 1.00 98.56 69 GLU A O 1
ATOM 526 N N . LEU A 1 70 ? 3.206 2.680 -11.517 1.00 98.56 70 LEU A N 1
ATOM 527 C CA . LEU A 1 70 ? 3.252 1.359 -12.146 1.00 98.56 70 LEU A CA 1
ATOM 528 C C . LEU A 1 70 ? 2.639 1.396 -13.546 1.00 98.56 70 LEU A C 1
ATOM 530 O O . LEU A 1 70 ? 3.193 0.807 -14.480 1.00 98.56 70 LEU A O 1
ATOM 534 N N . TYR A 1 71 ? 1.515 2.094 -13.711 1.00 98.38 71 TYR A N 1
ATOM 535 C CA . TYR A 1 71 ? 0.864 2.179 -15.007 1.00 98.38 71 TYR A CA 1
ATOM 536 C C . TYR A 1 71 ? 1.683 3.017 -15.989 1.00 98.38 71 TYR A C 1
ATOM 538 O O . TYR A 1 71 ? 1.938 2.557 -17.099 1.00 98.38 71 TYR A O 1
ATOM 546 N N . GLU A 1 72 ? 2.153 4.202 -15.604 1.00 98.38 72 GLU A N 1
ATOM 547 C CA . GLU A 1 72 ? 2.985 5.072 -16.448 1.00 98.38 72 GLU A CA 1
ATOM 548 C C . GLU A 1 72 ? 4.273 4.372 -16.892 1.00 98.38 72 GLU A C 1
ATOM 550 O O . GLU A 1 72 ? 4.649 4.455 -18.062 1.00 98.38 72 GLU A O 1
ATOM 555 N N . ARG A 1 73 ? 4.901 3.600 -16.000 1.00 98.69 73 ARG A N 1
ATOM 556 C CA . ARG A 1 73 ? 6.133 2.866 -16.300 1.00 98.69 73 ARG A CA 1
ATOM 557 C C . ARG A 1 73 ? 5.935 1.700 -17.266 1.00 98.69 73 ARG A C 1
ATOM 559 O O . ARG A 1 73 ? 6.758 1.516 -18.160 1.00 98.69 73 ARG A O 1
ATOM 566 N N . TYR A 1 74 ? 4.906 0.875 -17.060 1.00 98.50 74 TYR A N 1
ATOM 567 C CA . TYR A 1 74 ? 4.768 -0.402 -17.776 1.00 98.50 74 TYR A CA 1
ATOM 568 C C . TYR A 1 74 ? 3.683 -0.404 -18.855 1.00 98.50 74 TYR A C 1
ATOM 570 O O . TYR A 1 74 ? 3.724 -1.238 -19.759 1.00 98.50 74 TYR A O 1
ATOM 578 N N . GLN A 1 75 ? 2.706 0.503 -18.780 1.00 98.44 75 GLN A N 1
ATOM 579 C CA . GLN A 1 75 ? 1.563 0.593 -19.698 1.00 98.44 75 GLN A CA 1
ATOM 580 C C . GLN A 1 75 ? 0.879 -0.769 -19.914 1.00 98.44 75 GLN A C 1
ATOM 582 O O . GLN A 1 75 ? 0.505 -1.135 -21.035 1.00 98.44 75 GLN A O 1
ATOM 587 N N . ARG A 1 76 ? 0.781 -1.561 -18.839 1.00 98.38 76 ARG A N 1
ATOM 588 C CA . ARG A 1 76 ? 0.073 -2.847 -18.761 1.00 98.38 76 ARG A CA 1
ATOM 589 C C . ARG A 1 76 ? -1.088 -2.722 -17.769 1.00 98.38 76 ARG A C 1
ATOM 591 O O . ARG A 1 76 ? -0.986 -1.916 -16.844 1.00 98.38 76 ARG A O 1
ATOM 598 N N . PRO A 1 77 ? -2.169 -3.508 -17.921 1.00 98.62 77 PRO A N 1
ATOM 599 C CA . PRO A 1 77 ? -3.235 -3.556 -16.929 1.00 98.62 77 PRO A CA 1
ATOM 600 C C . PRO A 1 77 ? -2.689 -3.873 -15.535 1.00 98.62 77 PRO A C 1
ATOM 602 O O . PRO A 1 77 ? -1.808 -4.723 -15.381 1.00 98.62 77 PRO A O 1
ATOM 605 N N . LEU A 1 78 ? -3.227 -3.191 -14.528 1.00 98.56 78 LEU A N 1
ATOM 606 C CA . LEU A 1 78 ? -2.900 -3.432 -13.129 1.00 98.56 78 LEU A CA 1
ATOM 607 C C . LEU A 1 78 ? -4.050 -4.167 -12.442 1.00 98.56 78 LEU A C 1
ATOM 609 O O . LEU A 1 78 ? -5.216 -3.962 -12.780 1.00 98.56 78 LEU A O 1
ATOM 613 N N . PHE A 1 79 ? -3.717 -4.979 -11.444 1.00 98.69 79 PHE A N 1
ATOM 614 C CA . PHE A 1 79 ? -4.687 -5.630 -10.573 1.00 98.69 79 PHE A CA 1
ATOM 615 C C . PHE A 1 79 ? -4.209 -5.506 -9.122 1.00 98.69 79 PHE A C 1
ATOM 617 O O . PHE A 1 79 ? -3.194 -6.085 -8.744 1.00 98.69 79 PHE A O 1
ATOM 624 N N . ILE A 1 80 ? -4.943 -4.753 -8.300 1.00 98.56 80 ILE A N 1
ATOM 625 C CA . ILE A 1 80 ? -4.743 -4.750 -6.846 1.00 98.56 80 ILE A CA 1
ATOM 626 C C . ILE A 1 80 ? -5.263 -6.090 -6.318 1.00 98.56 80 ILE A C 1
ATOM 628 O O . ILE A 1 80 ? -6.475 -6.287 -6.219 1.00 98.56 80 ILE A O 1
ATOM 632 N N . VAL A 1 81 ? -4.357 -7.032 -6.053 1.00 98.50 81 VAL A N 1
ATOM 633 C CA . VAL A 1 81 ? -4.715 -8.392 -5.612 1.00 98.50 81 VAL A CA 1
ATOM 634 C C . VAL A 1 81 ? -4.815 -8.502 -4.095 1.00 98.50 81 VAL A C 1
ATOM 636 O O . VAL A 1 81 ? -5.477 -9.408 -3.599 1.00 98.50 81 VAL A O 1
ATOM 639 N N . GLU A 1 82 ? -4.224 -7.554 -3.361 1.00 98.69 82 GLU A N 1
ATOM 640 C CA . GLU A 1 82 ? -4.371 -7.448 -1.911 1.00 98.69 82 GLU A CA 1
ATOM 641 C C . GLU A 1 82 ? -4.351 -5.988 -1.439 1.00 98.69 82 GLU A C 1
ATOM 643 O O . GLU A 1 82 ? -3.486 -5.202 -1.832 1.00 98.69 82 GLU A O 1
ATOM 648 N N . ASN A 1 83 ? -5.287 -5.648 -0.555 1.00 98.69 83 ASN A N 1
ATOM 649 C CA . ASN A 1 83 ? -5.285 -4.443 0.269 1.00 98.69 83 ASN A CA 1
ATOM 650 C C . ASN A 1 83 ? -6.195 -4.692 1.479 1.00 98.69 83 ASN A C 1
ATOM 652 O O . ASN A 1 83 ? -7.287 -5.243 1.328 1.00 98.69 83 ASN A O 1
ATOM 656 N N . GLY A 1 84 ? -5.761 -4.316 2.682 1.00 98.31 84 GLY A N 1
ATOM 657 C CA . GLY A 1 84 ? -6.539 -4.587 3.886 1.00 98.31 84 GLY A CA 1
ATOM 658 C C . GLY A 1 84 ? -5.979 -3.947 5.146 1.00 98.31 84 GLY A C 1
ATOM 659 O O . GLY A 1 84 ? -4.869 -3.422 5.162 1.00 98.31 84 GLY A O 1
ATOM 660 N N . PHE A 1 85 ? -6.773 -4.016 6.213 1.00 98.56 85 PHE A N 1
ATOM 661 C CA . PHE A 1 85 ? -6.439 -3.440 7.509 1.00 98.56 85 PHE A CA 1
ATOM 662 C C . PHE A 1 85 ? -6.615 -4.470 8.623 1.00 98.56 85 PHE A C 1
ATOM 664 O O . PHE A 1 85 ? -7.739 -4.829 8.993 1.00 98.56 85 PHE A O 1
ATOM 671 N N . GLY A 1 86 ? -5.481 -4.957 9.130 1.00 97.19 86 GLY A N 1
ATOM 672 C CA . GLY A 1 86 ? -5.426 -5.790 10.326 1.00 97.19 86 GLY A CA 1
ATOM 673 C C . GLY A 1 86 ? -5.636 -4.932 11.570 1.00 97.19 86 GLY A C 1
ATOM 674 O O . GLY A 1 86 ? -4.976 -3.909 11.725 1.00 97.19 86 GLY A O 1
ATOM 675 N N . ALA A 1 87 ? -6.574 -5.343 12.418 1.00 97.62 87 ALA A N 1
ATOM 676 C CA . ALA A 1 87 ? -6.949 -4.698 13.672 1.00 97.62 87 ALA A CA 1
ATOM 677 C C . ALA A 1 87 ? -7.577 -5.733 14.611 1.00 97.62 87 ALA A C 1
ATOM 679 O O . ALA A 1 87 ? -8.046 -6.778 14.152 1.00 97.62 87 ALA A O 1
ATOM 680 N N . TYR A 1 88 ? -7.544 -5.472 15.919 1.00 97.94 88 TYR A N 1
ATOM 681 C CA . TYR A 1 88 ? -8.218 -6.333 16.886 1.00 97.94 88 TYR A CA 1
ATOM 682 C C . TYR A 1 88 ? -9.727 -6.115 16.800 1.00 97.94 88 TYR A C 1
ATOM 684 O O . TYR A 1 88 ? -10.204 -5.017 17.072 1.00 97.94 88 TYR A O 1
ATOM 692 N N . ASP A 1 89 ? -10.464 -7.175 16.478 1.00 98.38 89 ASP A N 1
ATOM 693 C CA . ASP A 1 89 ? -11.923 -7.154 16.485 1.00 98.38 89 ASP A CA 1
ATOM 694 C C . ASP A 1 89 ? -12.457 -7.480 17.885 1.00 98.38 89 ASP A C 1
ATOM 696 O O . ASP A 1 89 ? -11.980 -8.400 18.559 1.00 98.38 89 ASP A O 1
ATOM 700 N N . LYS A 1 90 ? -13.473 -6.731 18.320 1.00 98.38 90 LYS A N 1
ATOM 701 C CA . LYS A 1 90 ? -14.215 -7.005 19.551 1.00 98.38 90 LYS A CA 1
ATOM 702 C C . LYS A 1 90 ? -15.584 -7.576 19.198 1.00 98.38 90 LYS A C 1
ATOM 704 O O . LYS A 1 90 ? -16.339 -6.962 18.451 1.00 98.38 90 LYS A O 1
ATOM 709 N N . VAL A 1 91 ? -15.896 -8.737 19.768 1.00 98.50 91 VAL A N 1
ATOM 710 C CA . VAL A 1 91 ? -17.244 -9.314 19.725 1.00 98.50 91 VAL A CA 1
ATOM 711 C C . VAL A 1 91 ? -18.069 -8.669 20.838 1.00 98.50 91 VAL A C 1
ATOM 713 O O . VAL A 1 91 ? -17.678 -8.726 22.007 1.00 98.50 91 VAL A O 1
ATOM 716 N N . GLU A 1 92 ? -19.174 -8.024 20.482 1.00 98.56 92 GLU A N 1
ATOM 717 C CA . GLU A 1 92 ? -20.097 -7.403 21.433 1.00 98.56 92 GLU A CA 1
ATOM 718 C C . GLU A 1 92 ? -20.997 -8.441 22.120 1.00 98.56 92 GLU A C 1
ATOM 720 O O . GLU A 1 92 ? -21.018 -9.620 21.762 1.00 98.56 92 GLU A O 1
ATOM 725 N N . GLU A 1 93 ? -21.760 -8.010 23.128 1.00 98.38 93 GLU A N 1
ATOM 726 C CA . GLU A 1 93 ? -22.631 -8.902 23.913 1.00 98.38 93 GLU A CA 1
ATOM 727 C C . GLU A 1 93 ? -23.695 -9.619 23.065 1.00 98.38 93 GLU A C 1
ATOM 729 O O . GLU A 1 93 ? -24.088 -10.740 23.387 1.00 98.38 93 GLU A O 1
ATOM 734 N N . ASP A 1 94 ? -24.143 -9.000 21.971 1.00 98.38 94 ASP A N 1
ATOM 735 C CA . ASP A 1 94 ? -25.111 -9.565 21.024 1.00 98.38 94 ASP A CA 1
ATOM 736 C C . ASP A 1 94 ? -24.465 -10.411 19.908 1.00 98.38 94 ASP A C 1
ATOM 738 O O . ASP A 1 94 ? -25.169 -10.950 19.051 1.00 98.38 94 ASP A O 1
ATOM 742 N N . GLY A 1 95 ? -23.136 -10.557 19.925 1.00 98.44 95 GLY A N 1
ATOM 743 C CA . GLY A 1 95 ? -22.359 -11.281 18.922 1.00 98.44 95 GLY A CA 1
ATOM 744 C C . GLY A 1 95 ? -21.979 -10.460 17.686 1.00 98.44 95 GLY A C 1
ATOM 745 O O . GLY A 1 95 ? -21.343 -11.008 16.785 1.00 98.44 95 GLY A O 1
ATOM 746 N N . SER A 1 96 ? -22.346 -9.176 17.618 1.00 98.56 96 SER A N 1
ATOM 747 C CA . SER A 1 96 ? -21.920 -8.282 16.536 1.00 98.56 96 SER A CA 1
ATOM 748 C C . SER A 1 96 ? -20.437 -7.895 16.647 1.00 98.56 96 SER A C 1
ATOM 750 O O . SER A 1 96 ? -19.822 -8.011 17.708 1.00 98.56 96 SER A O 1
ATOM 752 N N . ILE A 1 97 ? -19.852 -7.452 15.530 1.00 98.69 97 ILE A N 1
ATOM 753 C CA . ILE A 1 97 ? -18.502 -6.876 15.457 1.00 98.69 97 ILE A CA 1
ATOM 754 C C . ILE A 1 97 ? -18.636 -5.519 14.773 1.00 98.69 97 ILE A C 1
ATOM 756 O O . ILE A 1 97 ? -19.101 -5.448 13.636 1.00 98.69 97 ILE A O 1
ATOM 760 N N . ASN A 1 98 ? -18.227 -4.458 15.465 1.00 98.44 98 ASN A N 1
ATOM 761 C CA . ASN A 1 98 ? -18.237 -3.097 14.935 1.00 98.44 98 ASN A CA 1
ATOM 762 C C . ASN A 1 98 ? -16.821 -2.722 14.474 1.00 98.44 98 ASN A C 1
ATOM 764 O O . ASN A 1 98 ? -16.039 -2.164 15.244 1.00 98.44 98 ASN A O 1
ATOM 768 N N . ASP A 1 99 ? -16.476 -3.056 13.230 1.00 98.56 99 ASP A N 1
ATOM 769 C CA . ASP A 1 99 ? -15.144 -2.855 12.645 1.00 98.56 99 ASP A CA 1
ATOM 770 C C . ASP A 1 99 ? -15.044 -1.587 11.777 1.00 98.56 99 ASP A C 1
ATOM 772 O O . ASP A 1 99 ? -14.405 -1.575 10.722 1.00 98.56 99 ASP A O 1
ATOM 776 N N . ASP A 1 100 ? -15.627 -0.479 12.248 1.00 98.62 100 ASP A N 1
ATOM 777 C CA . ASP A 1 100 ? -15.638 0.812 11.538 1.00 98.62 100 ASP A CA 1
ATOM 778 C C . ASP A 1 100 ? -14.232 1.273 11.118 1.00 98.62 100 ASP A C 1
ATOM 780 O O . ASP A 1 100 ? -14.057 1.819 10.031 1.00 98.62 100 ASP A O 1
ATOM 784 N N . TYR A 1 101 ? -13.200 0.972 11.915 1.00 98.19 101 TYR A N 1
ATOM 785 C CA . TYR A 1 101 ? -11.798 1.247 11.569 1.00 98.19 101 TYR A CA 1
ATOM 786 C C . TYR A 1 101 ? -11.355 0.567 10.263 1.00 98.19 101 TYR A C 1
ATOM 788 O O . TYR A 1 101 ? -10.592 1.143 9.484 1.00 98.19 101 TYR A O 1
ATOM 796 N N . ARG A 1 102 ? -11.832 -0.654 9.998 1.00 98.69 102 ARG A N 1
ATOM 797 C CA . ARG A 1 102 ? -11.526 -1.418 8.784 1.00 98.69 102 ARG A CA 1
ATOM 798 C C . ARG A 1 102 ? -12.321 -0.871 7.607 1.00 98.69 102 ARG A C 1
ATOM 800 O O . ARG A 1 102 ? -11.769 -0.727 6.515 1.00 98.69 102 ARG A O 1
ATOM 807 N N . ILE A 1 103 ? -13.588 -0.526 7.840 1.00 98.81 103 ILE A N 1
ATOM 808 C CA . ILE A 1 103 ? -14.445 0.114 6.840 1.00 98.81 103 ILE A CA 1
ATOM 809 C C . ILE A 1 103 ? -13.834 1.449 6.398 1.00 98.81 103 ILE A C 1
ATOM 811 O O . ILE A 1 103 ? -13.737 1.697 5.197 1.00 98.81 103 ILE A O 1
ATOM 815 N N . ASP A 1 104 ? -13.393 2.288 7.334 1.00 98.75 104 ASP A N 1
ATOM 816 C CA . ASP A 1 104 ? -12.799 3.595 7.046 1.00 98.75 104 ASP A CA 1
ATOM 817 C C . ASP A 1 104 ? -11.494 3.467 6.251 1.00 98.75 104 ASP A C 1
ATOM 819 O O . ASP A 1 104 ? -11.306 4.188 5.266 1.00 98.75 104 ASP A O 1
ATOM 823 N N . TYR A 1 105 ? -10.628 2.509 6.606 1.00 98.75 105 TYR A N 1
ATOM 824 C CA . TYR A 1 105 ? -9.419 2.216 5.833 1.00 98.75 105 TYR A CA 1
ATOM 825 C C . TYR A 1 105 ? -9.761 1.836 4.387 1.00 98.75 105 TYR A C 1
ATOM 827 O O . TYR A 1 105 ? -9.268 2.469 3.451 1.00 98.75 105 TYR A O 1
ATOM 835 N N . LEU A 1 106 ? -10.617 0.827 4.188 1.00 98.88 106 LEU A N 1
ATOM 836 C CA . LEU A 1 106 ? -10.949 0.324 2.851 1.00 98.88 106 LEU A CA 1
ATOM 837 C C . LEU A 1 106 ? -11.659 1.391 2.016 1.00 98.88 106 LEU A C 1
ATOM 839 O O . LEU A 1 106 ? -11.349 1.561 0.837 1.00 98.88 106 LEU A O 1
ATOM 843 N N . ARG A 1 107 ? -12.573 2.152 2.627 1.00 98.81 107 ARG A N 1
ATOM 844 C CA . ARG A 1 107 ? -13.278 3.257 1.973 1.00 98.81 107 ARG A CA 1
ATOM 845 C C . ARG A 1 107 ? -12.297 4.294 1.438 1.00 98.81 107 ARG A C 1
ATOM 847 O O . ARG A 1 107 ? -12.375 4.622 0.258 1.00 98.81 107 ARG A O 1
ATOM 854 N N . ALA A 1 108 ? -11.354 4.749 2.263 1.00 98.75 108 ALA A N 1
ATOM 855 C CA . ALA A 1 108 ? -10.374 5.753 1.856 1.00 98.75 108 ALA A CA 1
ATOM 856 C C . ALA A 1 108 ? -9.496 5.272 0.683 1.00 98.75 108 ALA A C 1
ATOM 858 O O . ALA A 1 108 ? -9.255 6.024 -0.259 1.00 98.75 108 ALA A O 1
ATOM 859 N N . HIS A 1 109 ? -9.066 4.006 0.691 1.00 98.75 109 HIS A N 1
ATOM 860 C CA . HIS A 1 109 ? -8.258 3.436 -0.396 1.00 98.75 109 HIS A CA 1
ATOM 861 C C . HIS A 1 109 ? -9.065 3.258 -1.691 1.00 98.75 109 HIS A C 1
ATOM 863 O O . HIS A 1 109 ? -8.582 3.589 -2.773 1.00 98.75 109 HIS A O 1
ATOM 869 N N . ILE A 1 110 ? -10.318 2.800 -1.603 1.00 98.75 110 ILE A N 1
ATOM 870 C CA . ILE A 1 110 ? -11.217 2.669 -2.763 1.00 98.75 110 ILE A CA 1
ATOM 871 C C . ILE A 1 110 ? -11.536 4.041 -3.374 1.00 98.75 110 ILE A C 1
ATOM 873 O O . ILE A 1 110 ? -11.645 4.166 -4.596 1.00 98.75 110 ILE A O 1
ATOM 877 N N . GLU A 1 111 ? -11.697 5.076 -2.550 1.00 98.75 111 GLU A N 1
ATOM 878 C CA . GLU A 1 111 ? -11.905 6.444 -3.025 1.00 98.75 111 GLU A CA 1
ATOM 879 C C . GLU A 1 111 ? -10.713 6.953 -3.839 1.00 98.75 111 GLU A C 1
ATOM 881 O O . GLU A 1 111 ? -10.921 7.500 -4.922 1.00 98.75 111 GLU A O 1
ATOM 886 N N . GLU A 1 112 ? -9.482 6.732 -3.371 1.00 98.62 112 GLU A N 1
ATOM 887 C CA . GLU A 1 112 ? -8.265 7.104 -4.103 1.00 98.62 112 GLU A CA 1
ATOM 888 C C . GLU A 1 112 ? -8.056 6.257 -5.365 1.00 98.62 112 GLU A C 1
ATOM 890 O O . GLU A 1 112 ? -7.711 6.806 -6.407 1.00 98.62 112 GLU A O 1
ATOM 895 N N . MET A 1 113 ? -8.369 4.957 -5.329 1.00 96.75 113 MET A N 1
ATOM 896 C CA . MET A 1 113 ? -8.328 4.071 -6.503 1.00 96.75 113 MET A CA 1
ATOM 897 C C . MET A 1 113 ? -9.221 4.569 -7.652 1.00 96.75 113 MET A C 1
ATOM 899 O O . MET A 1 113 ? -8.909 4.367 -8.823 1.00 96.75 113 MET A O 1
ATOM 903 N N . LYS A 1 114 ? -10.353 5.209 -7.336 1.00 97.38 114 LYS A N 1
ATOM 904 C CA . LYS A 1 114 ? -11.295 5.735 -8.338 1.00 97.38 114 LYS A CA 1
ATOM 905 C C . LYS A 1 114 ? -10.870 7.077 -8.934 1.00 97.38 114 LYS A C 1
ATOM 907 O O . LYS A 1 114 ? -11.464 7.494 -9.931 1.00 97.38 114 LYS A O 1
ATOM 912 N N . LYS A 1 115 ? -9.933 7.791 -8.308 1.00 94.31 115 LYS A N 1
ATOM 913 C CA . LYS A 1 115 ? -9.503 9.113 -8.772 1.00 94.31 115 LYS A CA 1
ATOM 914 C C . LYS A 1 115 ? -8.576 8.963 -9.975 1.00 94.31 115 LYS A C 1
ATOM 916 O O . LYS A 1 115 ? -7.641 8.172 -9.947 1.00 94.31 115 LYS A O 1
ATOM 921 N N . GLN A 1 116 ? -8.864 9.749 -11.011 1.00 59.69 116 GLN A N 1
ATOM 922 C CA . GLN A 1 116 ? -8.003 9.937 -12.179 1.00 59.69 116 GLN A CA 1
ATOM 923 C C . GLN A 1 116 ? -7.001 11.049 -11.860 1.00 59.69 116 GLN A C 1
ATOM 925 O O . GLN A 1 116 ? -7.449 12.151 -11.470 1.00 59.69 116 GLN A O 1
#

Foldseek 3Di:
DDPCPVVCVVVVDDQEAEDEDEADWDFDPPDADDDPQNVDGRTDDDPVFDADPVRGTQDLLVLLVVVVVVCVVPVHHYDHPYYWDDDDWDQDPVRDTDPVVGVVSVVSNVVSVPDD

Radius of gyration: 18.56 Å; chains: 1; bounding box: 47×34×48 Å

Sequence (116 aa):
MEDGDLDVLREGTCDYLGFSYYMTNAVKAEGGTGDAISGFEGSVPNPYVKASDWGWQIDPVGLRYAVCELYERYQRPLFIVENGFGAYDKVEEDGSINDDYRIDYLRAHIEEMKKQ